Protein AF-A0A453K574-F1 (afdb_monomer_lite)

Secondary structure (DSSP, 8-state):
-PPP--SSHHHHHHHHHHHHHHHT-SS--------TTSTHHHHHHHT-TTS--TTS--HHHHHHHHHHHHHHHH-

Organism: Aegilops tauschii subsp. strangulata (NCBI:txid200361)

Radius of gyration: 19.54 Å; chains: 1; bounding box: 39×24×56 Å

Sequence (75 aa):
LVLEQFDNVLSRKVNEVVNEIRRQRCSYLRLRLCQKGDPSGDFFRSLLVEDKAPGGLSYVEFLVHVHRQIQSKMT

pLDDT: mean 91.34, std 6.81, range [57.53, 98.19]

Structure (mmCIF, N/CA/C/O backbone):
data_AF-A0A453K574-F1
#
_entry.id   AF-A0A453K574-F1
#
loop_
_atom_site.group_PDB
_atom_site.id
_atom_site.type_symbol
_atom_site.label_atom_id
_atom_site.label_alt_id
_atom_site.label_comp_id
_atom_site.label_asym_id
_atom_site.label_entity_id
_atom_site.label_seq_id
_atom_site.pdbx_PDB_ins_code
_atom_site.Cartn_x
_atom_site.Cartn_y
_atom_site.Cartn_z
_atom_site.occupancy
_atom_site.B_iso_or_equiv
_atom_site.auth_seq_id
_atom_site.auth_comp_id
_atom_site.auth_asym_id
_atom_site.auth_atom_id
_atom_site.pdbx_PDB_model_num
ATOM 1 N N . LEU A 1 1 ? -14.145 -5.916 10.355 1.00 57.53 1 LEU A N 1
ATOM 2 C CA . LEU A 1 1 ? -13.470 -5.194 11.452 1.00 57.53 1 LEU A CA 1
ATOM 3 C C . LEU A 1 1 ? -13.682 -3.704 11.251 1.00 57.53 1 LEU A C 1
ATOM 5 O O . LEU A 1 1 ? -13.123 -3.102 10.333 1.00 57.53 1 LEU A O 1
ATOM 9 N N . VAL A 1 2 ? -14.580 -3.151 12.057 1.00 74.06 2 VAL A N 1
ATOM 10 C CA . VAL A 1 2 ? -14.756 -1.704 12.208 1.00 74.06 2 VAL A CA 1
ATOM 11 C C . VAL A 1 2 ? -13.577 -1.205 13.051 1.00 74.06 2 VAL A C 1
ATOM 13 O O . VAL A 1 2 ? -13.121 -1.936 13.928 1.00 74.06 2 VAL A O 1
ATOM 16 N N . LEU A 1 3 ? -13.012 -0.043 12.714 1.00 86.31 3 LEU A N 1
ATOM 17 C CA . LEU A 1 3 ? -11.955 0.559 13.527 1.00 86.31 3 LEU A CA 1
ATOM 18 C C . LEU A 1 3 ? -12.576 0.976 14.866 1.00 86.31 3 LEU A C 1
ATOM 20 O O . LEU A 1 3 ? -13.710 1.449 14.889 1.00 86.31 3 LEU A O 1
ATOM 24 N N . GLU A 1 4 ? -11.861 0.769 15.967 1.00 88.94 4 GLU A N 1
ATOM 25 C CA . GLU A 1 4 ? -12.367 1.132 17.289 1.00 88.94 4 GLU A CA 1
ATOM 26 C C . GLU A 1 4 ? -12.659 2.640 17.368 1.00 88.94 4 GLU A C 1
ATOM 28 O O . GLU A 1 4 ? -11.914 3.474 16.834 1.00 88.94 4 GLU A O 1
ATOM 33 N N . GLN A 1 5 ? -13.791 2.982 17.984 1.00 90.06 5 GLN A N 1
ATOM 34 C CA . GLN A 1 5 ? -14.236 4.361 18.144 1.00 90.06 5 GLN A CA 1
ATOM 35 C C . GLN A 1 5 ? -13.949 4.811 19.566 1.00 90.06 5 GLN A C 1
ATOM 37 O O . GLN A 1 5 ? -14.535 4.308 20.520 1.00 90.06 5 GLN A O 1
ATOM 42 N N . PHE A 1 6 ? -13.058 5.785 19.686 1.00 93.31 6 PHE A N 1
ATOM 43 C CA . PHE A 1 6 ? -12.756 6.441 20.945 1.00 93.31 6 PHE A CA 1
ATOM 44 C C . PHE A 1 6 ? -13.416 7.815 20.963 1.00 93.31 6 PHE A C 1
ATOM 46 O O . PHE A 1 6 ? -13.498 8.484 19.928 1.00 93.31 6 PHE A O 1
ATOM 53 N N . ASP A 1 7 ? -13.825 8.271 22.145 1.00 93.44 7 ASP A N 1
ATOM 54 C CA . ASP A 1 7 ? -14.436 9.589 22.314 1.00 93.44 7 ASP A CA 1
ATOM 55 C C . ASP A 1 7 ? -13.377 10.703 22.335 1.00 93.44 7 ASP A C 1
ATOM 57 O O . ASP A 1 7 ? -13.111 11.366 23.333 1.00 93.44 7 ASP A O 1
ATOM 61 N N . ASN A 1 8 ? -12.676 10.861 21.212 1.00 96.31 8 ASN A N 1
ATOM 62 C CA . ASN A 1 8 ? -11.755 11.963 20.990 1.00 96.31 8 ASN A CA 1
ATOM 63 C C . ASN A 1 8 ? -11.794 12.429 19.531 1.00 96.31 8 ASN A C 1
ATOM 65 O O . ASN A 1 8 ? -12.237 11.729 18.617 1.00 96.31 8 ASN A O 1
ATOM 69 N N . VAL A 1 9 ? -11.342 13.664 19.313 1.00 97.25 9 VAL A N 1
ATOM 70 C CA . VAL A 1 9 ? -11.407 14.328 18.002 1.00 97.25 9 VAL A CA 1
ATOM 71 C C . VAL A 1 9 ? -10.598 13.575 16.940 1.00 97.25 9 VAL A C 1
ATOM 73 O O . VAL A 1 9 ? -11.021 13.508 15.788 1.00 97.25 9 VAL A O 1
ATOM 76 N N . LEU A 1 10 ? -9.457 12.984 17.308 1.00 96.06 10 LEU A N 1
ATOM 77 C CA . LEU A 1 10 ? -8.595 12.272 16.365 1.00 96.06 10 LEU A CA 1
ATOM 78 C C . LEU A 1 10 ? -9.237 10.963 15.891 1.00 96.06 10 LEU A C 1
ATOM 80 O O . LEU A 1 10 ? -9.301 10.718 14.688 1.00 96.06 10 LEU A O 1
ATOM 84 N N . SER A 1 11 ? -9.756 10.152 16.816 1.00 95.62 11 SER A N 1
ATOM 85 C CA . SER A 1 11 ? -10.421 8.888 16.488 1.00 95.62 11 SER A CA 1
ATOM 86 C C . SER A 1 11 ? -11.637 9.105 15.589 1.00 95.62 11 SER A C 1
ATOM 88 O O . SER A 1 11 ? -11.791 8.371 14.610 1.00 95.62 11 SER A O 1
ATOM 90 N N . ARG A 1 12 ? -12.445 10.146 15.849 1.00 95.06 12 ARG A N 1
ATOM 91 C CA . ARG A 1 12 ? -13.560 10.523 14.963 1.00 95.06 12 ARG A CA 1
ATOM 92 C C . ARG A 1 12 ? -13.088 10.827 13.545 1.00 95.06 12 ARG A C 1
ATOM 94 O O . ARG A 1 12 ? -13.553 10.179 12.614 1.00 95.06 12 ARG A O 1
ATOM 101 N N . LYS A 1 13 ? -12.099 11.713 13.386 1.00 96.19 13 LYS A N 1
ATOM 102 C CA . LYS A 1 13 ? -11.564 12.080 12.063 1.00 96.19 13 LYS A CA 1
ATOM 103 C C . LYS A 1 13 ? -11.008 10.879 11.295 1.00 96.19 13 LYS A C 1
ATOM 105 O O . LYS A 1 13 ? -11.268 10.736 10.105 1.00 96.19 13 LYS A O 1
ATOM 110 N N . VAL A 1 14 ? -10.260 9.994 11.960 1.00 95.56 14 VAL A N 1
ATOM 111 C CA . VAL A 1 14 ? -9.717 8.787 11.311 1.00 95.56 14 VAL A CA 1
ATOM 112 C C . VAL A 1 14 ? -10.846 7.852 10.870 1.00 95.56 14 VAL A C 1
ATOM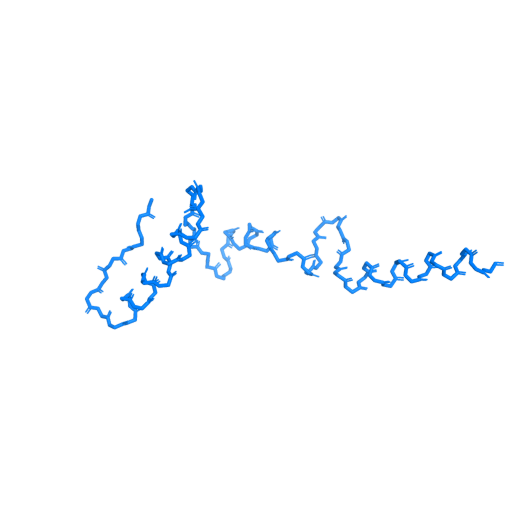 114 O O . VAL A 1 14 ? -10.827 7.360 9.742 1.00 95.56 14 VAL A O 1
ATOM 117 N N . ASN A 1 15 ? -11.845 7.624 11.727 1.00 94.50 15 ASN A N 1
ATOM 118 C CA . ASN A 1 15 ? -13.001 6.794 11.390 1.00 94.50 15 ASN A CA 1
ATOM 119 C C . ASN A 1 15 ? -13.806 7.370 10.215 1.00 94.50 15 ASN A C 1
ATOM 121 O O . ASN A 1 15 ? -14.183 6.615 9.321 1.00 94.50 15 ASN A O 1
ATOM 125 N N . GLU A 1 16 ? -14.030 8.685 10.184 1.00 94.19 16 GLU A N 1
ATOM 126 C CA . GLU A 1 16 ? -14.706 9.379 9.079 1.00 94.19 16 GLU A CA 1
ATOM 127 C C . GLU A 1 16 ? -13.988 9.141 7.744 1.00 94.19 16 GLU A C 1
ATOM 129 O O . GLU A 1 16 ? -14.610 8.672 6.791 1.00 94.19 16 GLU A O 1
ATOM 134 N N . VAL A 1 17 ? -12.669 9.361 7.690 1.00 94.88 17 VAL A N 1
ATOM 135 C CA . VAL A 1 17 ? -11.867 9.142 6.473 1.00 94.88 17 VAL A CA 1
ATOM 136 C C . VAL A 1 17 ? -11.907 7.677 6.027 1.00 94.88 17 VAL A C 1
ATOM 138 O O . VAL A 1 17 ? -12.131 7.389 4.851 1.00 94.88 17 VAL A O 1
ATOM 141 N N . VAL A 1 18 ? -11.729 6.729 6.954 1.00 93.00 18 VAL A N 1
ATOM 142 C CA . VAL A 1 18 ? -11.769 5.290 6.637 1.00 93.00 18 VAL A CA 1
ATOM 143 C C . VAL A 1 18 ? -13.143 4.876 6.104 1.00 93.00 18 VAL A C 1
ATOM 145 O O . VAL A 1 18 ? -13.226 4.078 5.166 1.00 93.00 18 VAL A O 1
ATOM 148 N N . ASN A 1 19 ? -14.223 5.405 6.679 1.00 92.06 19 ASN A N 1
ATOM 149 C CA . ASN A 1 19 ? -15.581 5.097 6.244 1.00 92.06 19 ASN A CA 1
ATOM 150 C C . ASN A 1 19 ? -15.903 5.713 4.878 1.00 92.06 19 ASN A C 1
ATOM 152 O O . ASN A 1 19 ? -16.533 5.042 4.062 1.00 92.06 19 ASN A O 1
ATOM 156 N N . GLU A 1 20 ? -15.411 6.916 4.582 1.00 94.06 20 GLU A N 1
ATOM 157 C CA . GLU A 1 20 ? -15.574 7.523 3.258 1.00 94.06 20 GLU A CA 1
ATOM 158 C C . GLU A 1 20 ? -14.853 6.711 2.170 1.00 94.06 20 GLU A C 1
ATOM 160 O O . GLU A 1 20 ? -15.444 6.400 1.136 1.00 94.06 20 GLU A O 1
ATOM 165 N N . ILE A 1 21 ? -13.626 6.243 2.432 1.00 93.44 21 ILE A N 1
ATOM 166 C CA . ILE A 1 21 ? -12.900 5.352 1.509 1.00 93.44 21 ILE A CA 1
ATOM 167 C C . ILE A 1 21 ? -13.680 4.052 1.268 1.00 93.44 21 ILE A C 1
ATOM 169 O O . ILE A 1 21 ? -13.761 3.570 0.137 1.00 93.44 21 ILE A O 1
ATOM 173 N N . ARG A 1 22 ? -14.273 3.471 2.319 1.00 91.75 22 ARG A N 1
ATOM 174 C CA . ARG A 1 22 ? -15.098 2.257 2.202 1.00 91.75 22 ARG A CA 1
ATOM 175 C C . ARG A 1 22 ? -16.353 2.496 1.367 1.00 91.75 22 ARG A C 1
ATOM 177 O O . ARG A 1 22 ? -16.688 1.641 0.557 1.00 91.75 22 ARG A O 1
ATOM 184 N N . ARG A 1 23 ? -17.011 3.649 1.523 1.00 92.19 23 ARG A N 1
ATOM 185 C CA . ARG A 1 23 ? -18.226 4.019 0.777 1.00 92.19 23 ARG A CA 1
ATOM 186 C C . ARG A 1 23 ? -17.988 4.100 -0.734 1.00 92.19 23 ARG A C 1
ATOM 188 O O . ARG A 1 23 ? -18.898 3.840 -1.513 1.00 92.19 23 ARG A O 1
ATOM 195 N N . GLN A 1 24 ? -16.767 4.429 -1.148 1.00 95.19 24 GLN A N 1
ATOM 196 C CA . GLN A 1 24 ? -16.374 4.535 -2.556 1.00 95.19 24 GLN A CA 1
ATOM 197 C C . GLN A 1 24 ? -16.027 3.185 -3.210 1.00 95.19 24 GLN A C 1
ATOM 199 O O . GLN A 1 24 ? -15.723 3.139 -4.403 1.00 95.19 24 GLN A O 1
ATOM 204 N N . ARG A 1 25 ? -16.032 2.073 -2.463 1.00 91.81 25 ARG A N 1
ATOM 205 C CA . ARG A 1 25 ? -15.671 0.745 -2.978 1.00 91.81 25 ARG A CA 1
ATOM 206 C C . ARG A 1 25 ? -16.855 -0.210 -2.892 1.00 91.81 25 ARG A C 1
ATOM 208 O O . ARG A 1 25 ? -17.566 -0.259 -1.900 1.00 91.81 25 ARG A O 1
ATOM 215 N N . CYS A 1 26 ? -17.024 -1.023 -3.933 1.00 87.62 26 CYS A N 1
ATOM 216 C CA . CYS A 1 26 ? -18.073 -2.047 -3.987 1.00 87.62 26 CYS A CA 1
ATOM 217 C C . CYS A 1 26 ? -17.705 -3.325 -3.210 1.00 87.62 26 CYS A C 1
ATOM 219 O O . CYS A 1 26 ? -18.538 -4.212 -3.050 1.00 87.62 26 CYS A O 1
ATOM 221 N N . SER A 1 27 ? -16.454 -3.447 -2.756 1.00 89.31 27 SER A N 1
ATOM 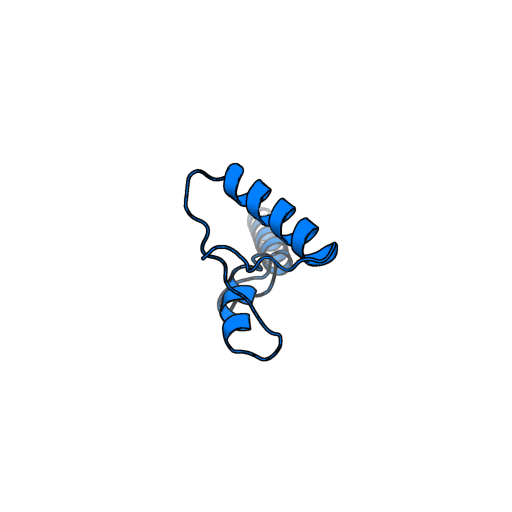222 C CA . SER A 1 27 ? -15.936 -4.616 -2.049 1.00 89.31 27 SER A CA 1
ATOM 223 C C . SER A 1 27 ? -15.473 -4.270 -0.637 1.00 89.31 27 SER A C 1
ATOM 225 O O . SER A 1 27 ? -15.081 -3.142 -0.328 1.00 89.31 27 SER A O 1
ATOM 227 N N . TYR A 1 28 ? -15.502 -5.276 0.236 1.00 82.00 28 TYR A N 1
ATOM 228 C CA . TYR A 1 28 ? -15.039 -5.133 1.608 1.00 82.00 28 TYR A CA 1
ATOM 229 C C . TYR A 1 28 ? -13.515 -4.948 1.667 1.00 82.00 28 TYR A C 1
ATOM 231 O O . TYR A 1 28 ? -12.745 -5.851 1.335 1.00 82.00 28 TYR A O 1
ATOM 239 N N . LEU A 1 29 ? -13.077 -3.790 2.165 1.00 88.81 29 LEU A N 1
ATOM 240 C CA . LEU A 1 29 ? -11.672 -3.510 2.453 1.00 88.81 29 LEU A CA 1
ATOM 241 C C . LEU A 1 29 ? -11.301 -3.999 3.860 1.00 88.81 29 LEU A C 1
ATOM 243 O O . LEU A 1 29 ? -11.713 -3.423 4.875 1.00 88.81 29 LEU A O 1
ATOM 247 N N . ARG A 1 30 ? -10.479 -5.052 3.932 1.00 89.31 30 ARG A N 1
ATOM 248 C CA . ARG A 1 30 ? -9.946 -5.562 5.201 1.00 89.31 30 ARG A CA 1
ATOM 249 C C . ARG A 1 30 ? -8.926 -4.580 5.781 1.00 89.31 30 ARG A C 1
ATOM 251 O O . ARG A 1 30 ? -7.838 -4.423 5.240 1.00 89.31 30 ARG A O 1
ATOM 258 N N . LEU A 1 31 ? -9.261 -3.989 6.926 1.00 89.81 31 LEU A N 1
ATOM 259 C CA . LEU A 1 31 ? -8.343 -3.157 7.703 1.00 89.81 31 LEU A CA 1
ATOM 260 C C . LEU A 1 31 ? -7.211 -4.013 8.299 1.00 89.81 31 LEU A C 1
ATOM 262 O O . LEU A 1 31 ? -7.472 -5.092 8.839 1.00 89.81 31 LEU A O 1
ATOM 266 N N . ARG A 1 32 ? -5.972 -3.520 8.217 1.00 89.00 32 ARG A N 1
ATOM 267 C CA . ARG A 1 32 ? -4.789 -4.079 8.884 1.00 89.00 32 ARG A CA 1
ATOM 268 C C . ARG A 1 32 ? -3.993 -2.938 9.510 1.00 89.00 32 ARG A C 1
ATOM 270 O O . ARG A 1 32 ? -3.726 -1.948 8.836 1.00 89.00 32 ARG A O 1
ATOM 277 N N . LEU A 1 33 ? -3.624 -3.083 10.778 1.00 88.31 33 LEU A N 1
ATOM 278 C CA . LEU A 1 33 ? -2.677 -2.186 11.434 1.00 88.31 33 LEU A CA 1
ATOM 279 C C . LEU A 1 33 ? -1.269 -2.694 11.136 1.00 88.31 33 LEU A C 1
ATOM 281 O O . LEU A 1 33 ? -1.022 -3.893 11.235 1.00 88.31 33 LEU A O 1
ATOM 285 N N . CYS A 1 34 ? -0.379 -1.792 10.737 1.00 90.00 34 CYS A N 1
ATOM 286 C CA . CYS A 1 34 ? 1.013 -2.118 10.452 1.00 90.00 34 CYS A CA 1
ATOM 287 C C . CYS A 1 34 ? 1.894 -1.279 11.371 1.00 90.00 34 CYS A C 1
ATOM 289 O O . CYS A 1 34 ? 1.766 -0.054 11.400 1.00 90.00 34 CYS A O 1
ATOM 291 N N . GLN A 1 35 ? 2.775 -1.934 12.121 1.00 89.06 35 GLN A N 1
ATOM 292 C CA . GLN A 1 35 ? 3.713 -1.265 13.013 1.00 89.06 35 GLN A CA 1
ATOM 293 C C . GLN A 1 35 ? 5.116 -1.312 12.411 1.00 89.06 35 GLN A C 1
ATOM 295 O O . GLN A 1 35 ? 5.549 -2.318 11.851 1.00 89.06 35 GLN A O 1
ATOM 300 N N . LYS A 1 36 ? 5.860 -0.209 12.520 1.00 88.00 36 LYS A N 1
ATOM 301 C CA . LYS A 1 36 ? 7.253 -0.177 12.071 1.00 88.00 36 LYS A CA 1
ATOM 302 C C . LYS A 1 36 ? 8.082 -1.172 12.891 1.00 88.00 36 LYS A C 1
ATOM 304 O O . LYS A 1 36 ? 8.094 -1.090 14.113 1.00 88.00 36 LYS A O 1
ATOM 309 N N . GLY A 1 37 ? 8.800 -2.059 12.203 1.00 85.50 37 GLY A N 1
ATOM 310 C CA . 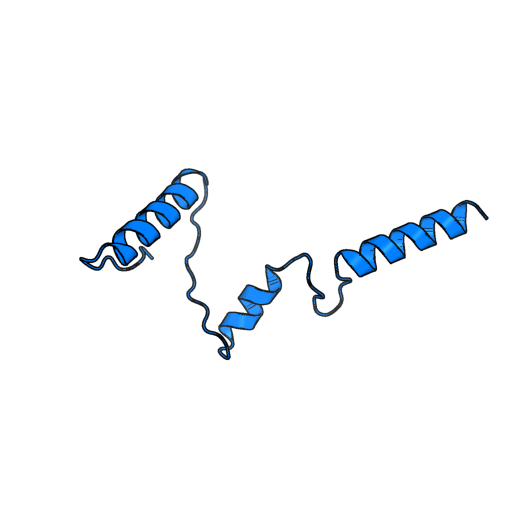GLY A 1 37 ? 9.630 -3.103 12.820 1.00 85.50 37 GLY A CA 1
ATOM 311 C C . GLY A 1 37 ? 8.914 -4.440 13.029 1.00 85.50 37 GLY A C 1
ATOM 312 O O . GLY A 1 37 ? 9.572 -5.417 13.362 1.00 85.50 37 GLY A O 1
ATOM 313 N N . ASP A 1 38 ? 7.604 -4.499 12.787 1.00 87.69 38 ASP A N 1
ATOM 314 C CA . ASP A 1 38 ? 6.810 -5.725 12.852 1.00 87.69 38 ASP A CA 1
ATOM 315 C C . ASP A 1 38 ? 6.714 -6.405 11.465 1.00 87.69 38 ASP A C 1
ATOM 317 O O . ASP A 1 38 ? 6.739 -5.699 10.445 1.00 87.69 38 ASP A O 1
ATOM 321 N N . PRO A 1 39 ? 6.557 -7.744 11.373 1.00 82.44 39 PRO A N 1
ATOM 322 C CA . PRO A 1 39 ? 6.410 -8.452 10.097 1.00 82.44 39 PRO A CA 1
ATOM 323 C C . PRO A 1 39 ? 5.206 -8.002 9.256 1.00 82.44 39 PRO A C 1
ATOM 325 O O . PRO A 1 39 ? 5.211 -8.162 8.035 1.00 82.44 39 PRO A O 1
ATOM 328 N N . SER A 1 40 ? 4.185 -7.376 9.859 1.00 82.44 40 SER A N 1
ATOM 329 C CA . SER A 1 40 ? 3.091 -6.733 9.107 1.00 82.44 40 SER A CA 1
ATOM 330 C C . SER A 1 40 ? 3.580 -5.672 8.109 1.00 82.44 40 SER A C 1
ATOM 332 O O . SER A 1 40 ? 2.921 -5.425 7.093 1.00 82.44 40 SER A O 1
ATOM 334 N N . GLY A 1 41 ? 4.761 -5.092 8.349 1.00 84.62 41 GLY A N 1
ATOM 335 C CA . GLY A 1 41 ? 5.407 -4.133 7.463 1.00 84.62 41 GLY A CA 1
ATOM 336 C C . GLY A 1 41 ? 5.780 -4.702 6.093 1.00 84.62 41 GLY A C 1
ATOM 337 O O . GLY A 1 41 ? 5.788 -3.950 5.124 1.00 84.62 41 GLY A O 1
ATOM 338 N N . ASP A 1 42 ? 6.031 -6.007 5.965 1.00 85.94 42 ASP A N 1
ATOM 339 C CA . ASP A 1 42 ? 6.410 -6.608 4.677 1.00 85.94 42 ASP A CA 1
ATOM 340 C C . ASP A 1 42 ? 5.231 -6.658 3.709 1.00 85.94 42 ASP A C 1
ATOM 342 O O . ASP A 1 42 ? 5.362 -6.315 2.533 1.00 85.94 42 ASP A O 1
ATOM 346 N N . PHE A 1 43 ? 4.041 -6.978 4.225 1.00 87.25 43 PHE A N 1
ATOM 347 C CA . PHE A 1 43 ? 2.818 -6.874 3.438 1.00 87.25 43 PHE A CA 1
ATOM 348 C C . PHE A 1 43 ? 2.543 -5.421 3.037 1.00 87.25 43 PHE A C 1
ATOM 350 O O . PHE A 1 43 ? 2.204 -5.159 1.887 1.00 87.25 43 PHE A O 1
ATOM 357 N N . PHE A 1 44 ? 2.724 -4.466 3.952 1.00 90.81 44 PHE A N 1
ATOM 358 C CA . PHE A 1 44 ? 2.560 -3.047 3.633 1.00 90.81 44 PHE A CA 1
ATOM 359 C C . PHE A 1 44 ? 3.531 -2.589 2.534 1.00 90.81 44 PHE A C 1
ATOM 361 O O . PHE A 1 44 ? 3.106 -1.952 1.575 1.00 90.81 44 PHE A O 1
ATOM 368 N N . ARG A 1 45 ? 4.807 -2.988 2.620 1.00 89.50 45 ARG A N 1
ATOM 369 C CA . ARG A 1 45 ? 5.830 -2.712 1.600 1.00 89.50 45 ARG A CA 1
ATOM 370 C C . ARG A 1 45 ? 5.462 -3.277 0.231 1.00 89.50 45 ARG A C 1
ATOM 372 O O . ARG A 1 45 ? 5.717 -2.622 -0.769 1.00 89.50 45 ARG A O 1
ATOM 379 N N . SER A 1 46 ? 4.803 -4.436 0.173 1.00 89.75 46 SER A N 1
ATOM 380 C CA . SER A 1 46 ? 4.343 -5.008 -1.104 1.00 89.75 46 SER A CA 1
ATOM 381 C C . SER A 1 46 ? 3.306 -4.146 -1.843 1.00 89.75 46 SER A C 1
ATOM 383 O O . SER A 1 46 ? 3.120 -4.316 -3.044 1.00 89.75 46 SER A O 1
ATOM 385 N N . LEU A 1 47 ? 2.642 -3.213 -1.146 1.00 92.06 47 LEU A N 1
ATOM 386 C CA . LEU A 1 47 ? 1.677 -2.277 -1.731 1.00 92.06 47 LEU A CA 1
ATOM 387 C C . LEU A 1 47 ? 2.329 -0.968 -2.218 1.00 92.06 47 LEU A C 1
ATOM 389 O O . LEU A 1 47 ? 1.663 -0.177 -2.886 1.00 92.06 47 LEU A O 1
ATOM 393 N N . LEU A 1 48 ? 3.607 -0.728 -1.902 1.00 93.81 48 LEU A N 1
ATOM 394 C CA . LEU A 1 48 ? 4.370 0.448 -2.333 1.00 93.81 48 LEU A CA 1
ATOM 395 C C . LEU A 1 48 ? 4.972 0.193 -3.721 1.00 93.81 48 LEU A C 1
ATOM 397 O O . LEU A 1 48 ? 6.155 -0.082 -3.873 1.00 93.81 48 LEU A O 1
ATOM 401 N N . VAL A 1 49 ? 4.121 0.242 -4.744 1.00 94.19 49 VAL A N 1
ATOM 402 C CA . VAL A 1 49 ? 4.438 -0.234 -6.105 1.00 94.19 49 VAL A CA 1
ATOM 403 C C . VAL A 1 49 ? 5.533 0.547 -6.839 1.00 94.19 49 VAL A C 1
ATOM 405 O O . VAL A 1 49 ? 6.070 0.050 -7.825 1.00 94.19 49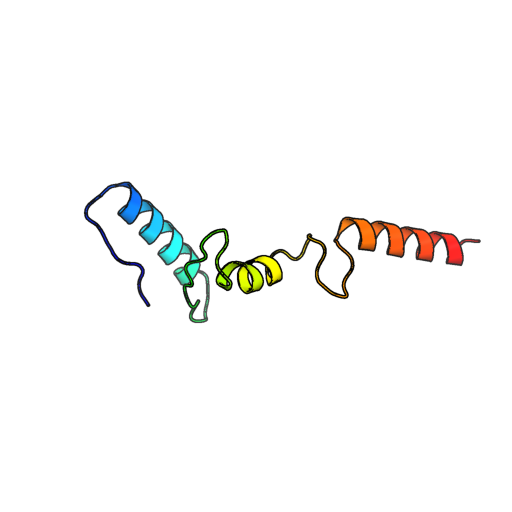 VAL A O 1
ATOM 408 N N . GLU A 1 50 ? 5.851 1.762 -6.397 1.00 96.75 50 GLU A N 1
ATOM 409 C CA . GLU A 1 50 ? 6.933 2.560 -6.987 1.00 96.75 50 GLU A CA 1
ATOM 410 C C . GLU A 1 50 ? 8.312 2.171 -6.441 1.00 96.75 50 GLU A C 1
ATOM 412 O O . GLU A 1 50 ? 9.322 2.355 -7.129 1.00 96.75 50 GLU A O 1
ATOM 417 N N . ASP A 1 51 ? 8.347 1.609 -5.230 1.00 95.81 51 ASP A N 1
ATOM 418 C CA . ASP A 1 51 ? 9.570 1.179 -4.569 1.00 95.81 51 ASP A CA 1
ATOM 419 C C . ASP A 1 51 ? 10.122 -0.105 -5.193 1.00 95.81 51 ASP A C 1
ATOM 421 O O . ASP A 1 51 ? 9.461 -0.849 -5.922 1.00 95.81 51 ASP A O 1
ATOM 425 N N . LYS A 1 52 ? 11.384 -0.399 -4.876 1.00 94.19 52 LYS A N 1
ATOM 426 C CA . LYS A 1 52 ? 12.029 -1.631 -5.318 1.00 94.19 52 LYS A CA 1
ATOM 427 C C . LYS A 1 52 ? 11.456 -2.842 -4.579 1.00 94.19 52 LYS A C 1
ATOM 429 O O . LYS A 1 52 ? 11.755 -3.061 -3.405 1.00 94.19 52 LYS A O 1
ATOM 434 N N . ALA A 1 53 ? 10.689 -3.660 -5.293 1.00 86.94 53 ALA A N 1
ATOM 435 C CA . ALA A 1 53 ? 10.192 -4.939 -4.798 1.00 86.94 53 ALA A CA 1
ATOM 436 C C . ALA A 1 53 ? 11.213 -6.080 -5.010 1.00 86.94 53 ALA A C 1
ATOM 438 O O . ALA A 1 53 ? 12.003 -6.040 -5.961 1.00 86.94 53 ALA A O 1
ATOM 439 N N . PRO A 1 54 ? 11.193 -7.139 -4.178 1.00 87.00 54 PRO A N 1
ATOM 440 C CA . PRO A 1 54 ? 11.983 -8.342 -4.424 1.00 87.00 54 PRO A CA 1
ATOM 441 C C . PRO A 1 54 ? 11.662 -8.939 -5.802 1.00 87.00 54 PRO A C 1
ATOM 443 O O . PRO A 1 54 ? 10.527 -9.323 -6.070 1.00 87.00 54 PRO A O 1
ATOM 446 N N . GLY A 1 55 ? 12.662 -9.004 -6.683 1.00 85.44 55 GLY A N 1
ATOM 447 C CA . GLY A 1 55 ? 12.511 -9.547 -8.039 1.00 85.44 55 GLY A CA 1
ATOM 448 C C . GLY A 1 55 ? 11.911 -8.587 -9.074 1.00 85.44 55 GLY A C 1
ATOM 449 O O . GLY A 1 55 ? 11.728 -8.993 -10.218 1.00 85.44 55 GLY A O 1
ATOM 450 N N . GLY A 1 56 ? 11.633 -7.332 -8.707 1.00 90.31 56 GLY A N 1
ATOM 451 C CA . GLY A 1 56 ? 11.115 -6.301 -9.607 1.00 90.31 56 GLY A CA 1
ATOM 452 C C . GLY A 1 56 ? 12.051 -5.101 -9.756 1.00 90.31 56 GLY A C 1
ATOM 453 O O . GLY A 1 56 ? 13.012 -4.931 -9.002 1.00 90.31 56 GLY A O 1
ATOM 454 N N . LEU A 1 57 ? 11.748 -4.258 -10.743 1.00 95.25 57 LEU A N 1
ATOM 455 C CA . LEU A 1 57 ? 12.329 -2.923 -10.866 1.00 95.25 57 LEU A CA 1
ATOM 456 C C . LEU A 1 57 ? 11.463 -1.938 -10.079 1.00 95.25 57 LEU A C 1
ATOM 458 O O . LEU A 1 57 ? 10.239 -2.042 -10.104 1.00 95.25 57 LEU A O 1
ATOM 462 N N . SER A 1 58 ? 12.092 -0.964 -9.431 1.00 97.44 58 SER A N 1
ATOM 463 C CA . SER A 1 58 ? 11.392 0.254 -9.013 1.00 97.44 58 SER A CA 1
ATOM 464 C C . SER A 1 58 ? 10.879 1.030 -10.230 1.00 97.44 58 SER A C 1
ATOM 466 O O . SER A 1 58 ? 11.334 0.814 -11.361 1.00 97.44 58 SER A O 1
ATOM 468 N N . TYR A 1 59 ? 9.981 1.990 -10.006 1.00 97.88 59 TYR A N 1
ATOM 469 C CA . TYR A 1 59 ? 9.452 2.835 -11.080 1.00 97.88 59 TYR A CA 1
ATOM 470 C C . TYR A 1 59 ? 10.568 3.526 -11.884 1.00 97.88 59 TYR A C 1
ATOM 472 O O . TYR A 1 59 ? 10.578 3.487 -13.115 1.00 97.88 59 TYR A O 1
ATOM 480 N N . VAL A 1 60 ? 11.567 4.090 -11.198 1.00 98.12 60 VAL A N 1
ATOM 481 C CA . VAL A 1 60 ? 12.699 4.777 -11.841 1.00 98.12 60 VAL A CA 1
ATOM 482 C C . VAL A 1 60 ? 13.566 3.803 -12.642 1.00 98.12 60 VAL A C 1
ATOM 484 O O . VAL A 1 60 ? 13.930 4.090 -13.783 1.00 98.12 60 VAL A O 1
ATOM 487 N N . GLU A 1 61 ? 13.875 2.631 -12.080 1.00 97.69 61 GLU A N 1
ATOM 488 C CA . GLU A 1 61 ? 14.643 1.597 -12.784 1.00 97.69 61 GLU A CA 1
ATOM 489 C C . GLU A 1 61 ? 13.895 1.092 -14.028 1.00 97.69 61 GLU A C 1
ATOM 491 O O . GLU A 1 61 ? 14.518 0.878 -15.071 1.00 97.69 61 GLU A O 1
ATOM 496 N N . PHE A 1 62 ? 12.568 0.953 -13.950 1.00 97.88 62 PHE A N 1
ATOM 497 C CA . PHE A 1 62 ? 11.725 0.576 -15.082 1.00 97.88 62 PHE A CA 1
ATOM 498 C C . PHE A 1 62 ? 11.760 1.627 -16.198 1.00 97.88 62 PHE A C 1
ATOM 500 O O . PHE A 1 62 ? 11.962 1.270 -17.359 1.00 97.88 62 PHE A O 1
ATOM 507 N N . LEU A 1 63 ? 11.649 2.919 -15.872 1.00 98.19 63 LEU A N 1
ATOM 508 C CA . LEU A 1 63 ? 11.756 3.988 -16.870 1.00 98.19 63 LEU A CA 1
ATOM 509 C C . LEU A 1 63 ? 13.111 3.977 -17.585 1.00 98.19 63 LEU A C 1
ATOM 511 O O . LEU A 1 63 ? 13.164 4.074 -18.812 1.00 98.19 63 LEU A O 1
ATOM 515 N N . VAL A 1 64 ? 14.208 3.809 -16.840 1.00 98.00 64 VAL A N 1
ATOM 516 C CA . VAL A 1 64 ? 15.555 3.698 -17.422 1.00 98.00 64 VAL A CA 1
ATOM 517 C C . VAL A 1 64 ? 15.668 2.456 -18.308 1.00 98.00 64 VAL A C 1
ATOM 519 O O . VAL A 1 64 ? 16.256 2.517 -19.389 1.00 98.00 64 VAL A O 1
ATOM 522 N N . HIS A 1 65 ? 15.096 1.331 -17.876 1.00 96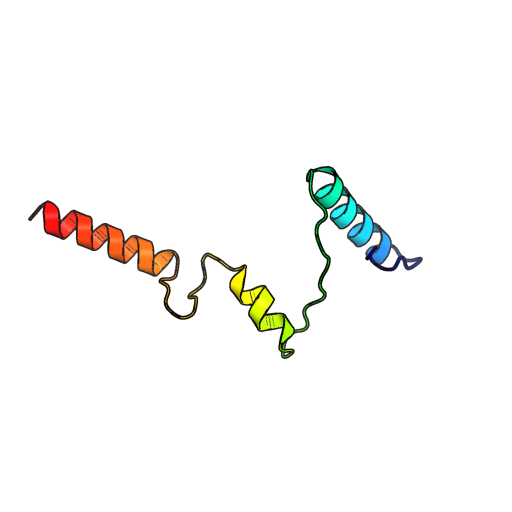.94 65 HIS A N 1
ATOM 523 C CA . HIS A 1 65 ? 15.070 0.098 -18.656 1.00 96.94 65 HIS A CA 1
ATOM 524 C C . HIS A 1 65 ? 14.341 0.290 -19.994 1.00 96.94 65 HIS A C 1
ATOM 526 O O . HIS A 1 65 ? 14.902 -0.028 -21.043 1.00 96.94 65 HIS A O 1
ATOM 532 N N . VAL A 1 66 ? 13.140 0.877 -19.973 1.00 97.88 66 VAL A N 1
ATOM 533 C CA . VAL A 1 66 ? 12.360 1.194 -21.181 1.00 97.88 66 VAL A CA 1
ATOM 534 C C . VAL A 1 66 ? 13.117 2.167 -22.083 1.00 97.88 66 VAL A C 1
ATOM 536 O O . VAL A 1 66 ? 13.222 1.933 -23.286 1.00 97.88 66 VAL A O 1
ATOM 539 N N . HIS A 1 67 ? 13.705 3.222 -21.515 1.00 97.81 67 HIS A N 1
ATOM 540 C CA . HIS A 1 67 ? 14.484 4.200 -22.271 1.00 97.81 67 HIS A CA 1
ATOM 541 C C . HIS A 1 67 ? 15.638 3.548 -23.048 1.00 97.81 67 HIS A C 1
ATOM 543 O O . HIS A 1 67 ? 15.794 3.791 -24.244 1.00 97.81 67 HIS A O 1
ATOM 549 N N . ARG A 1 68 ? 16.398 2.652 -22.405 1.00 97.69 68 ARG A N 1
ATOM 550 C CA . ARG A 1 68 ? 17.487 1.906 -23.059 1.00 97.69 68 ARG A CA 1
ATOM 551 C C . ARG A 1 68 ? 16.985 0.977 -24.162 1.00 97.69 68 ARG A C 1
ATOM 553 O O . ARG A 1 68 ? 17.627 0.876 -25.203 1.00 97.69 68 ARG A O 1
ATOM 560 N N . GLN A 1 69 ? 15.839 0.320 -23.965 1.00 97.56 69 GLN A N 1
ATOM 561 C CA . GLN A 1 69 ? 15.242 -0.511 -25.015 1.00 97.56 69 GLN A CA 1
ATOM 562 C C . GLN A 1 69 ? 14.844 0.312 -26.244 1.00 97.56 69 GLN A C 1
ATOM 564 O O . GLN A 1 69 ? 15.043 -0.143 -27.369 1.00 97.56 69 GLN A O 1
ATOM 569 N N . ILE A 1 70 ? 14.304 1.518 -26.043 1.00 97.81 70 ILE A N 1
ATOM 570 C CA . ILE A 1 70 ? 13.971 2.432 -27.142 1.00 97.81 70 ILE A CA 1
ATOM 571 C C . ILE A 1 70 ? 15.245 2.823 -27.897 1.00 97.81 70 ILE A C 1
ATOM 573 O O . ILE A 1 70 ? 15.295 2.671 -29.115 1.00 97.81 70 ILE A O 1
ATOM 577 N N . GLN A 1 71 ? 16.293 3.248 -27.181 1.00 97.31 71 GLN A N 1
ATOM 578 C CA . GLN A 1 71 ? 17.580 3.612 -27.788 1.00 97.31 71 GLN A CA 1
ATOM 579 C C . GLN A 1 71 ? 18.183 2.465 -28.610 1.00 97.31 71 GLN A C 1
ATOM 581 O O . GLN A 1 71 ? 18.619 2.685 -29.737 1.00 97.31 71 GLN A O 1
ATOM 586 N N . SER A 1 72 ? 18.139 1.233 -28.092 1.00 96.69 72 SER A N 1
ATOM 587 C CA . SER A 1 72 ? 18.677 0.051 -28.778 1.00 96.69 72 SER A CA 1
ATOM 588 C C . SER A 1 72 ? 17.925 -0.329 -30.055 1.00 96.69 72 SER A C 1
ATOM 590 O O . SER A 1 72 ? 18.480 -1.067 -30.858 1.00 96.69 72 SER A O 1
ATOM 59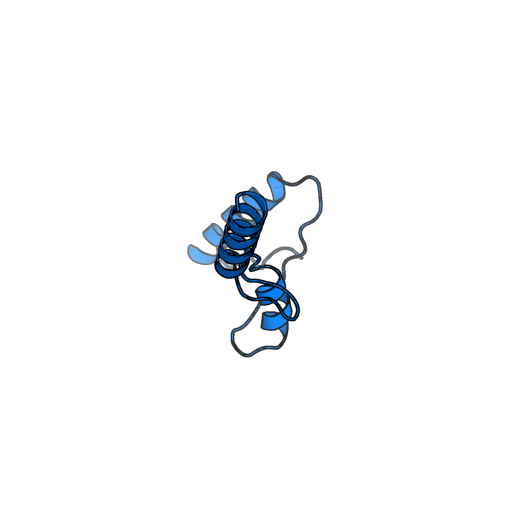2 N N . LYS A 1 73 ? 16.666 0.094 -30.227 1.00 94.75 73 LYS A N 1
ATOM 593 C CA . LYS A 1 73 ? 15.883 -0.165 -31.450 1.00 94.75 73 LYS A CA 1
ATOM 594 C C . LYS A 1 73 ? 16.001 0.948 -32.489 1.00 94.75 73 LYS A C 1
ATOM 596 O O . LYS A 1 73 ? 15.595 0.750 -33.629 1.00 94.75 73 LYS A O 1
ATOM 601 N N . MET A 1 74 ? 16.470 2.122 -32.076 1.00 91.00 74 MET A N 1
ATOM 602 C CA . MET A 1 74 ? 16.697 3.278 -32.948 1.00 91.00 74 MET A CA 1
ATOM 603 C C . MET A 1 74 ? 18.147 3.387 -33.433 1.00 91.00 74 MET A C 1
ATOM 605 O O . MET A 1 74 ? 18.443 4.263 -34.242 1.00 91.00 74 MET A O 1
ATOM 609 N N . THR A 1 75 ? 19.026 2.523 -32.926 1.00 67.81 75 THR A N 1
ATOM 610 C CA . THR A 1 75 ? 20.419 2.368 -33.360 1.00 67.81 75 THR A CA 1
ATOM 611 C C . THR A 1 75 ? 20.532 1.081 -34.158 1.00 67.81 75 THR A C 1
ATOM 613 O O . THR A 1 75 ? 21.238 1.092 -35.186 1.00 67.81 75 THR A O 1
#

InterPro domains:
  IPR029006 ADF-H/Gelsolin-like domain superfamily [G3DSA:3.40.20.10] (3-51)
  IPR036180 Gelsolin-like domain superfamily [SSF82754] (6-71)
  IPR050550 SEC23/SEC24 family, SEC24 subfamily [PTHR13803] (2-70)

Foldseek 3Di:
DQPDADPDPVSVVVSVVVVVVVVPDPDDDDDDDDDPPDPSVLVVVVPVQQDDDVVDDHVVRVVVVVVVVVVVVVD